Protein AF-A0A940D1A1-F1 (afdb_monomer_lite)

Secondary structure (DSSP, 8-state):
-HHHHHHHHHHHHHHHHHHHHHHHHHHHHHHHHS-------PPEEEEE----BTBTTHHHHHHHHHHHHHT-SS-EEEEEE-S--BSS-TT-HHHHHHHHHHHTT-SS-EEE---GGGTTHHHHH-

Radius of gyration: 32.89 Å; chains: 1; bounding box: 54×20×100 Å

Structure (mmCIF, N/CA/C/O backbone):
data_AF-A0A940D1A1-F1
#
_entry.id   AF-A0A940D1A1-F1
#
loop_
_atom_site.group_PDB
_atom_site.id
_atom_site.type_symbol
_atom_site.label_atom_id
_atom_site.label_alt_id
_atom_site.label_comp_id
_atom_site.label_asym_id
_atom_site.label_entity_id
_atom_site.label_seq_id
_atom_site.pdbx_PDB_ins_code
_atom_site.Cartn_x
_atom_site.Cartn_y
_atom_site.Cartn_z
_atom_site.occupancy
_atom_site.B_iso_or_equiv
_atom_site.auth_seq_id
_atom_site.auth_comp_id
_atom_site.auth_asym_id
_atom_site.auth_atom_id
_atom_site.pdbx_PDB_model_num
ATOM 1 N N . MET A 1 1 ? -40.128 2.714 77.765 1.00 53.50 1 MET A N 1
ATOM 2 C CA . MET A 1 1 ? -39.833 3.607 76.611 1.00 53.50 1 MET A CA 1
ATOM 3 C C . MET A 1 1 ? -38.354 3.681 76.189 1.00 53.50 1 MET A C 1
ATOM 5 O O . MET A 1 1 ? -38.117 3.931 75.013 1.00 53.50 1 MET A O 1
ATOM 9 N N . LEU A 1 2 ? -37.351 3.454 77.059 1.00 54.59 2 LEU A N 1
ATOM 10 C CA . LEU A 1 2 ? -35.925 3.542 76.665 1.00 54.59 2 LEU A CA 1
ATOM 11 C C . LEU A 1 2 ? -35.458 2.469 75.655 1.00 54.59 2 LEU A C 1
ATOM 13 O O . LEU A 1 2 ? -34.674 2.790 74.763 1.00 54.59 2 LEU A O 1
ATOM 17 N N . ASN A 1 3 ? -35.952 1.228 75.753 1.00 61.16 3 ASN A N 1
ATOM 18 C CA . ASN A 1 3 ? -35.543 0.137 74.850 1.00 61.16 3 ASN A CA 1
ATOM 19 C C . ASN A 1 3 ? -35.991 0.356 73.397 1.00 61.16 3 ASN A C 1
ATOM 21 O O . ASN A 1 3 ? -35.235 0.066 72.475 1.00 61.16 3 ASN A O 1
ATOM 25 N N . TYR A 1 4 ? -37.165 0.958 73.190 1.00 63.84 4 TYR A N 1
ATOM 26 C CA . TYR A 1 4 ? -37.687 1.254 71.854 1.00 63.84 4 TYR A CA 1
ATOM 27 C C . TYR A 1 4 ? -36.819 2.284 71.112 1.00 63.84 4 TYR A C 1
ATOM 29 O O . TYR A 1 4 ? -36.444 2.075 69.964 1.00 63.84 4 TYR A O 1
ATOM 37 N N . ARG A 1 5 ? -36.389 3.359 71.792 1.00 63.00 5 ARG A N 1
ATOM 38 C CA . ARG A 1 5 ? -35.541 4.404 71.182 1.00 63.00 5 ARG A CA 1
ATOM 39 C C . ARG A 1 5 ? -34.138 3.901 70.823 1.00 63.00 5 ARG A C 1
ATOM 41 O O . ARG A 1 5 ? -33.567 4.372 69.844 1.00 63.00 5 ARG A O 1
ATOM 48 N N . LYS A 1 6 ? -33.578 2.958 71.594 1.00 65.25 6 LYS A N 1
ATOM 49 C CA . LYS A 1 6 ? -32.300 2.304 71.259 1.00 65.25 6 LYS A CA 1
ATOM 50 C C . LYS A 1 6 ? -32.451 1.365 70.060 1.00 65.25 6 LYS A C 1
ATOM 52 O O . LYS A 1 6 ? -31.618 1.410 69.163 1.00 65.25 6 LYS A O 1
ATOM 57 N N . CYS A 1 7 ? -33.536 0.592 70.016 1.00 64.06 7 CYS A N 1
ATOM 58 C CA . CYS A 1 7 ? -33.836 -0.320 68.913 1.00 64.06 7 CYS A CA 1
ATOM 59 C C . CYS A 1 7 ? -34.016 0.434 67.583 1.00 64.06 7 CYS A C 1
ATOM 61 O O . CYS A 1 7 ? -33.358 0.103 66.603 1.00 64.06 7 CYS A O 1
ATOM 63 N N . VAL A 1 8 ? -34.784 1.530 67.575 1.00 69.12 8 VAL A N 1
ATOM 64 C CA . VAL A 1 8 ? -34.981 2.374 66.380 1.00 69.12 8 VAL A CA 1
ATOM 65 C C . VAL A 1 8 ? -33.666 2.982 65.884 1.00 69.12 8 VAL A C 1
ATOM 67 O O . VAL A 1 8 ? -33.413 2.984 64.684 1.00 69.12 8 VAL A O 1
ATOM 70 N N . LYS A 1 9 ? -32.788 3.451 66.784 1.00 67.62 9 LYS A N 1
ATOM 71 C CA . LYS A 1 9 ? -31.466 3.967 66.388 1.00 67.62 9 LYS A CA 1
ATOM 72 C C . LYS A 1 9 ? -30.607 2.889 65.734 1.00 67.62 9 LYS A C 1
ATOM 74 O O . LYS A 1 9 ? -30.005 3.159 64.705 1.00 67.62 9 LYS A O 1
ATOM 79 N N . ILE A 1 10 ? -30.572 1.686 66.308 1.00 70.25 10 ILE A N 1
ATOM 80 C CA . ILE A 1 10 ? -29.800 0.557 65.773 1.00 70.25 10 ILE A CA 1
ATOM 81 C C . ILE A 1 10 ? -30.308 0.186 64.377 1.00 70.25 10 ILE A C 1
ATOM 83 O O . ILE A 1 10 ? -29.513 0.120 63.447 1.00 70.25 10 ILE A O 1
ATOM 87 N N . VAL A 1 11 ? -31.624 0.031 64.202 1.00 72.06 11 VAL A N 1
ATOM 88 C CA . VAL A 1 11 ? -32.231 -0.280 62.896 1.00 72.06 11 VAL A CA 1
ATOM 89 C C . VAL A 1 11 ? -31.905 0.798 61.859 1.00 72.06 11 VAL A C 1
ATOM 91 O O . VAL A 1 11 ? -31.538 0.469 60.734 1.00 72.06 11 VAL A O 1
ATOM 94 N N . ASN A 1 12 ? -31.949 2.075 62.245 1.00 76.06 12 ASN A N 1
ATOM 95 C CA . ASN A 1 12 ? -31.622 3.181 61.347 1.00 76.06 12 ASN A CA 1
ATOM 96 C C . ASN A 1 12 ? -30.130 3.201 60.959 1.00 76.06 12 ASN A C 1
ATOM 98 O O . ASN A 1 12 ? -29.802 3.491 59.814 1.00 76.06 12 ASN A O 1
ATOM 102 N N . TYR A 1 13 ? -29.225 2.839 61.879 1.00 77.38 13 TYR A N 1
ATOM 103 C CA . TYR A 1 13 ? -27.794 2.691 61.577 1.00 77.38 13 TYR A CA 1
ATOM 104 C C . TYR A 1 13 ? -27.529 1.578 60.561 1.00 77.38 13 TYR A C 1
ATOM 106 O O . TYR A 1 13 ? -26.771 1.792 59.617 1.00 77.38 13 TYR A O 1
ATOM 114 N N . TRP A 1 14 ? -28.172 0.418 60.721 1.00 78.19 14 TRP A N 1
ATOM 115 C CA . TRP A 1 14 ? -28.041 -0.693 59.774 1.00 78.19 14 TRP A CA 1
ATOM 116 C C . TRP A 1 14 ? -28.624 -0.349 58.400 1.00 78.19 14 TRP A C 1
ATOM 118 O O . TRP A 1 14 ? -28.015 -0.678 57.385 1.00 78.19 14 TRP A O 1
ATOM 128 N N . PHE A 1 15 ? -29.741 0.384 58.359 1.00 78.31 15 PHE A N 1
ATOM 129 C CA . PHE A 1 15 ? -30.304 0.907 57.113 1.00 78.31 15 PHE A CA 1
ATOM 130 C C . PHE A 1 15 ? -29.343 1.872 56.409 1.00 78.31 15 PHE A C 1
ATOM 132 O O . PHE A 1 15 ? -29.072 1.706 55.222 1.00 78.31 15 PHE A O 1
ATOM 139 N N . CYS A 1 16 ? -28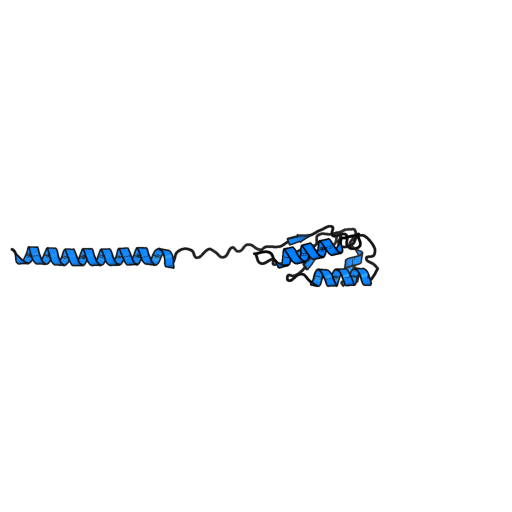.778 2.847 57.127 1.00 80.81 16 CYS A N 1
ATOM 140 C CA . CYS A 1 16 ? -27.816 3.790 56.552 1.00 80.81 16 CYS A CA 1
ATOM 141 C C . CYS A 1 16 ? -26.543 3.093 56.052 1.00 80.81 16 CYS A C 1
ATOM 143 O O . CYS A 1 16 ? -26.050 3.424 54.976 1.00 80.81 16 CYS A O 1
ATOM 145 N N . ALA A 1 17 ? -26.026 2.118 56.806 1.00 83.31 17 ALA A N 1
ATOM 146 C CA . ALA A 1 17 ? -24.858 1.341 56.404 1.00 83.31 17 ALA A CA 1
ATOM 147 C C . ALA A 1 17 ? -25.129 0.536 55.122 1.00 83.31 17 ALA A C 1
ATOM 149 O O . ALA A 1 17 ? -24.311 0.564 54.206 1.00 83.31 17 ALA A O 1
ATOM 150 N N . ALA A 1 18 ? -26.298 -0.105 55.014 1.00 85.31 18 ALA A N 1
ATOM 151 C CA . ALA A 1 18 ? -26.698 -0.830 53.811 1.00 85.31 18 ALA A CA 1
ATOM 152 C C . ALA A 1 18 ? -26.786 0.099 52.586 1.00 85.31 18 ALA A C 1
ATOM 154 O O . ALA A 1 18 ? -26.200 -0.193 51.544 1.00 85.31 18 ALA A O 1
ATOM 155 N N . TRP A 1 19 ? -27.424 1.265 52.718 1.00 84.06 19 TRP A N 1
ATOM 156 C CA . TRP A 1 19 ? -27.514 2.236 51.622 1.00 84.06 19 TRP A CA 1
ATOM 157 C C . TRP A 1 19 ? -26.153 2.812 51.208 1.00 84.06 19 TRP A C 1
ATOM 159 O O . TRP A 1 19 ? -25.906 2.989 50.017 1.00 84.06 19 TRP A O 1
ATOM 169 N N . LEU A 1 20 ? -25.238 3.027 52.160 1.00 86.94 20 LEU A N 1
ATOM 170 C CA . LEU A 1 20 ? -23.854 3.415 51.869 1.00 86.94 20 LEU A CA 1
ATOM 171 C C . LEU A 1 20 ? -23.106 2.328 51.090 1.00 86.94 20 LEU A C 1
ATOM 173 O O . LEU A 1 20 ? -22.433 2.641 50.112 1.00 86.94 20 LEU A O 1
ATOM 177 N N . THR A 1 21 ? -23.250 1.055 51.471 1.00 84.19 21 THR A N 1
ATOM 178 C CA . THR A 1 21 ? -22.608 -0.046 50.733 1.00 84.19 21 THR A CA 1
ATOM 179 C C . THR A 1 21 ? -23.135 -0.172 49.307 1.00 84.19 21 THR A C 1
ATOM 181 O O . THR A 1 21 ? -22.340 -0.344 48.387 1.00 84.19 21 THR A O 1
ATOM 184 N N . VAL A 1 22 ? -24.447 -0.004 49.102 1.00 84.94 22 VAL A N 1
ATOM 185 C CA . VAL A 1 22 ? -25.062 0.003 47.767 1.00 84.94 22 VAL A CA 1
ATOM 186 C C . VAL A 1 22 ? -24.541 1.176 46.937 1.00 84.94 22 VAL A C 1
ATOM 188 O O . VAL A 1 22 ? -24.166 0.977 45.787 1.00 84.94 22 VAL A O 1
ATOM 191 N N . ALA A 1 23 ? -24.448 2.378 47.512 1.00 83.62 23 ALA A N 1
ATOM 192 C CA . ALA A 1 23 ? -23.917 3.547 46.814 1.00 83.62 23 ALA A CA 1
ATOM 193 C C . ALA A 1 23 ? -22.453 3.350 46.384 1.00 83.62 23 ALA A C 1
ATOM 195 O O . ALA A 1 23 ? -22.111 3.649 45.244 1.00 83.62 23 ALA A O 1
ATOM 196 N N . VAL A 1 24 ? -21.609 2.785 47.255 1.00 84.69 24 VAL A N 1
ATOM 197 C CA . VAL A 1 24 ? -20.200 2.485 46.942 1.00 84.69 24 VAL A CA 1
ATOM 198 C C . VAL A 1 24 ? -20.079 1.406 45.859 1.00 84.69 24 VAL A C 1
A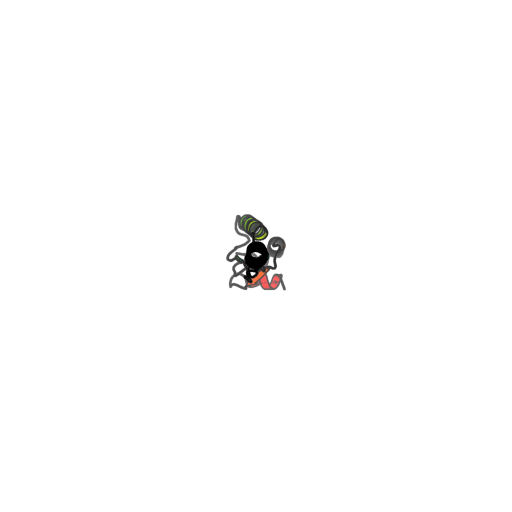TOM 200 O O . VAL A 1 24 ? -19.277 1.547 44.938 1.00 84.69 24 VAL A O 1
ATOM 203 N N . LEU A 1 25 ? -20.899 0.352 45.921 1.00 80.75 25 LEU A N 1
ATOM 204 C CA . LEU A 1 25 ? -20.961 -0.686 44.883 1.00 80.75 25 LEU A CA 1
ATOM 205 C C . LEU A 1 25 ? -21.408 -0.115 43.531 1.00 80.75 25 LEU A C 1
ATOM 207 O O . LEU A 1 25 ? -20.830 -0.452 42.498 1.00 80.75 25 LEU A O 1
ATOM 211 N N . LEU A 1 26 ? -22.389 0.789 43.531 1.00 76.19 26 LEU A N 1
ATOM 212 C CA . LEU A 1 26 ? -22.835 1.473 42.321 1.00 76.19 26 LEU A CA 1
ATOM 213 C C . LEU A 1 26 ? -21.727 2.361 41.746 1.00 76.19 26 LEU A C 1
ATOM 215 O O . LEU A 1 26 ? -21.475 2.287 40.551 1.00 76.19 26 LEU A O 1
ATOM 219 N N . THR A 1 27 ? -20.993 3.130 42.557 1.00 73.94 27 THR A N 1
ATOM 220 C CA . THR A 1 27 ? -19.914 3.990 42.034 1.00 73.94 27 THR A CA 1
ATOM 221 C C . THR A 1 27 ? -18.692 3.212 41.549 1.00 73.94 27 THR A C 1
ATOM 223 O O . THR A 1 27 ? -18.020 3.660 40.626 1.00 73.94 27 THR A O 1
ATOM 226 N N . LEU A 1 28 ? -18.395 2.051 42.144 1.00 71.75 28 LEU A N 1
ATOM 227 C CA . LEU A 1 28 ? -17.272 1.201 41.728 1.00 71.75 28 LEU A CA 1
ATOM 228 C C . LEU A 1 28 ? -17.565 0.384 40.462 1.00 71.75 28 LEU A C 1
ATOM 230 O O . LEU A 1 28 ? -16.630 -0.031 39.783 1.00 71.75 28 LEU A O 1
ATOM 234 N N . THR A 1 29 ? -18.838 0.169 40.119 1.00 62.59 29 THR A N 1
ATOM 235 C CA . THR A 1 29 ? -19.227 -0.586 38.916 1.00 62.59 29 THR A CA 1
ATOM 236 C C . THR A 1 29 ? -19.335 0.286 37.663 1.00 62.59 29 THR A C 1
ATOM 238 O O . THR A 1 29 ? -19.081 -0.218 36.572 1.00 62.59 29 THR A O 1
ATOM 241 N N . VAL A 1 30 ? -19.603 1.596 37.781 1.00 60.91 30 VAL A N 1
ATOM 242 C CA . VAL A 1 30 ? -19.639 2.515 36.619 1.00 60.91 30 VAL A CA 1
ATOM 243 C C . VAL A 1 30 ? -18.354 2.496 35.770 1.00 60.91 30 VAL A C 1
ATOM 245 O O . VAL A 1 30 ? -18.482 2.397 34.553 1.00 60.91 30 VAL A O 1
ATOM 248 N N . PRO A 1 31 ? -17.125 2.541 36.326 1.00 60.50 31 PRO A N 1
ATOM 249 C CA . PRO A 1 31 ? -15.915 2.466 35.504 1.00 60.50 31 PRO A CA 1
ATOM 250 C C . PRO A 1 31 ? -15.618 1.058 34.960 1.00 60.50 31 PRO A C 1
ATOM 252 O O . PRO A 1 31 ? -14.752 0.931 34.103 1.00 60.50 31 PRO A O 1
ATOM 255 N N . LEU A 1 32 ? -16.315 0.012 35.426 1.00 57.38 32 LEU A N 1
ATOM 256 C CA . LEU A 1 32 ? -16.153 -1.359 34.922 1.00 57.38 32 LEU A CA 1
ATOM 257 C C . LEU A 1 32 ? -17.068 -1.661 33.721 1.00 57.38 32 LEU A C 1
ATOM 259 O O . LEU A 1 32 ? -16.730 -2.498 32.894 1.00 57.38 32 LEU A O 1
ATOM 263 N N . PHE A 1 33 ? -18.209 -0.970 33.626 1.00 57.12 33 PHE A N 1
ATOM 264 C CA . PHE A 1 33 ? -19.148 -1.037 32.494 1.00 57.12 33 PHE A CA 1
ATOM 265 C C . PHE A 1 33 ? -19.063 0.193 31.573 1.00 57.12 33 PHE A C 1
ATOM 267 O O . PHE A 1 33 ? -19.811 0.314 30.604 1.00 57.12 33 PHE A O 1
ATOM 274 N N . GLY A 1 34 ? -18.181 1.137 31.900 1.00 55.91 34 GLY A N 1
ATOM 275 C CA . GLY A 1 34 ? -18.004 2.389 31.185 1.00 55.91 34 GLY A CA 1
ATOM 276 C C . GLY A 1 34 ? -17.055 2.233 30.005 1.00 55.91 34 GLY A C 1
ATOM 277 O O . GLY A 1 34 ? -15.854 2.073 30.198 1.00 55.91 34 GLY A O 1
ATOM 278 N N . ALA A 1 35 ? -17.624 2.404 28.812 1.00 56.00 35 ALA A N 1
ATOM 279 C CA . ALA A 1 35 ? -16.986 2.436 27.500 1.00 56.00 35 ALA A CA 1
ATOM 280 C C . ALA A 1 35 ? -16.689 1.063 26.887 1.00 56.00 35 ALA A C 1
ATOM 282 O O . ALA A 1 35 ? -15.549 0.745 26.554 1.00 56.00 35 ALA A O 1
ATOM 283 N N . ASP A 1 36 ? -17.761 0.333 26.580 1.00 53.50 36 ASP A N 1
ATOM 284 C CA . ASP A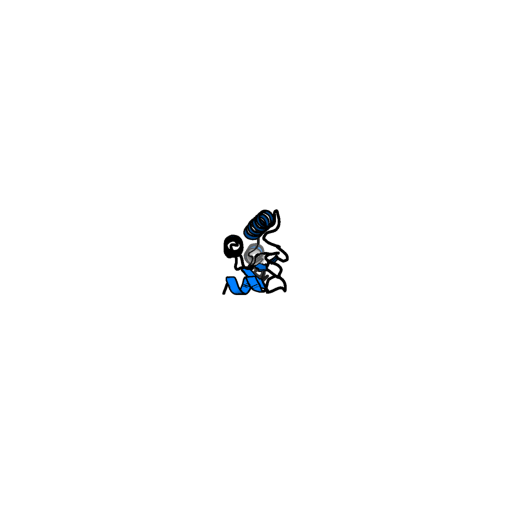 1 36 ? -17.816 -0.334 25.281 1.00 53.50 36 ASP A CA 1
ATOM 285 C C . ASP A 1 36 ? -17.743 0.791 24.232 1.00 53.50 36 ASP A C 1
ATOM 287 O O . ASP A 1 36 ? -18.739 1.429 23.879 1.00 53.50 36 ASP A O 1
ATOM 291 N N . ARG A 1 37 ? -16.517 1.204 23.880 1.00 58.56 37 ARG A N 1
ATOM 292 C CA . ARG A 1 37 ? -16.314 2.027 22.692 1.00 58.56 37 ARG A CA 1
ATOM 293 C C . ARG A 1 37 ? -16.827 1.141 21.577 1.00 58.56 37 ARG A C 1
ATOM 295 O O . ARG A 1 37 ? -16.198 0.119 21.335 1.00 58.56 37 ARG A O 1
ATOM 302 N N . ALA A 1 38 ? -17.955 1.510 20.969 1.00 58.19 38 ALA A N 1
ATOM 303 C CA . ALA A 1 38 ? -18.352 0.947 19.689 1.00 58.19 38 ALA A CA 1
ATOM 304 C C . ALA A 1 38 ? -17.072 0.829 18.860 1.00 58.19 38 ALA A C 1
ATOM 306 O O . ALA A 1 38 ? -16.392 1.845 18.671 1.00 58.19 38 ALA A O 1
ATOM 307 N N . GLU A 1 39 ? -16.667 -0.403 18.536 1.00 61.16 39 GLU A N 1
ATOM 308 C CA . GLU A 1 39 ? -15.535 -0.619 17.647 1.00 61.16 39 GLU A CA 1
ATOM 309 C C . GLU A 1 39 ? -15.814 0.257 16.432 1.00 61.16 39 GLU A C 1
ATOM 311 O O . GLU A 1 39 ? -16.895 0.188 15.849 1.00 61.16 39 GLU A O 1
ATOM 316 N N . ASP A 1 40 ? -14.910 1.195 16.166 1.00 62.94 40 ASP A N 1
ATOM 317 C CA . ASP A 1 40 ? -15.060 2.148 15.080 1.00 62.94 40 ASP A CA 1
ATOM 318 C C . ASP A 1 40 ? -15.136 1.301 13.798 1.00 62.94 40 ASP A C 1
ATOM 320 O O . ASP A 1 40 ? -14.115 0.800 13.330 1.00 62.94 40 ASP A O 1
ATOM 324 N N . GLU A 1 41 ? -16.341 1.063 13.261 1.00 75.56 41 GLU A N 1
ATOM 325 C CA . GLU A 1 41 ? -16.599 0.282 12.032 1.00 75.56 41 GLU A CA 1
ATOM 326 C C . GLU A 1 41 ? -16.064 1.008 10.776 1.00 75.56 41 GLU A C 1
ATOM 328 O O . GLU A 1 41 ? -16.533 0.820 9.651 1.00 75.56 41 GLU A O 1
ATOM 333 N N . ALA A 1 42 ? -15.094 1.901 10.956 1.00 85.69 42 ALA A N 1
ATOM 334 C CA . ALA A 1 42 ? -14.464 2.655 9.903 1.00 85.69 42 ALA A CA 1
ATOM 335 C C . ALA A 1 42 ? -13.591 1.724 9.058 1.00 85.69 42 ALA A C 1
ATOM 337 O O . ALA A 1 42 ? -12.624 1.120 9.523 1.00 85.69 42 ALA A O 1
ATOM 338 N N . ILE A 1 43 ? -13.921 1.647 7.773 1.00 91.12 43 ILE A N 1
ATOM 339 C CA . ILE A 1 43 ? -13.096 0.986 6.770 1.00 91.12 43 ILE A CA 1
ATOM 340 C C . ILE A 1 43 ? -12.106 2.010 6.222 1.00 91.12 43 ILE A C 1
ATOM 342 O O . ILE A 1 43 ? -12.507 3.030 5.656 1.00 91.12 43 ILE A O 1
ATOM 346 N N . TYR A 1 44 ? -10.813 1.718 6.343 1.00 94.12 44 TYR A N 1
ATOM 347 C CA . TYR A 1 44 ? -9.756 2.543 5.769 1.00 94.12 44 TYR A CA 1
ATOM 348 C C . TYR A 1 44 ? -9.217 1.909 4.489 1.00 94.12 44 TYR A C 1
ATOM 350 O O . TYR A 1 44 ? -8.874 0.727 4.450 1.00 94.12 44 TYR A O 1
ATOM 358 N N . PHE A 1 45 ? -9.090 2.720 3.446 1.00 95.31 45 PHE A N 1
ATOM 359 C CA . PHE A 1 45 ? -8.398 2.370 2.211 1.00 95.31 45 PHE A CA 1
ATOM 360 C C . PHE A 1 45 ? -7.531 3.547 1.772 1.00 95.31 45 PHE A C 1
ATOM 362 O O . PHE A 1 45 ? -7.771 4.693 2.161 1.00 95.31 45 PHE A O 1
ATOM 369 N N . VAL A 1 46 ? -6.520 3.271 0.954 1.00 94.94 46 VAL A N 1
ATOM 370 C CA . VAL A 1 46 ? -5.639 4.308 0.409 1.00 94.94 46 VAL A CA 1
ATOM 371 C C . VAL A 1 46 ? -5.771 4.344 -1.101 1.00 94.94 46 VAL A C 1
ATOM 373 O O . VAL A 1 46 ? -5.702 3.313 -1.763 1.00 94.94 46 VAL A O 1
ATOM 376 N N . GLN A 1 47 ? -5.928 5.542 -1.654 1.00 93.94 47 GLN A N 1
ATOM 377 C CA . GLN A 1 47 ? -5.890 5.760 -3.093 1.00 93.94 47 GLN A CA 1
ATOM 378 C C . GLN A 1 47 ? -4.532 6.334 -3.499 1.00 93.94 47 GLN A C 1
ATOM 380 O O . GLN A 1 47 ? -4.079 7.332 -2.942 1.00 93.94 47 GLN A O 1
ATOM 385 N N . ILE A 1 48 ? -3.919 5.726 -4.509 1.00 92.19 48 ILE A N 1
ATOM 386 C CA . ILE A 1 48 ? -2.714 6.217 -5.184 1.00 92.19 48 ILE A CA 1
ATOM 387 C C . ILE A 1 48 ? -3.003 6.357 -6.680 1.00 92.19 48 ILE A C 1
ATOM 389 O O . ILE A 1 48 ? -3.905 5.713 -7.210 1.00 92.19 48 ILE A O 1
ATOM 393 N N . THR A 1 49 ? -2.285 7.229 -7.373 1.00 90.50 49 THR A N 1
ATOM 394 C CA . THR A 1 49 ? -2.480 7.484 -8.806 1.00 90.50 49 THR A CA 1
ATOM 395 C C . THR A 1 49 ? -1.205 8.059 -9.400 1.00 90.50 49 THR A C 1
ATOM 397 O O . THR A 1 49 ? -0.360 8.547 -8.648 1.00 90.50 49 THR A O 1
ATOM 400 N N . ASP A 1 50 ? -1.081 8.015 -10.727 1.00 87.62 50 ASP A N 1
ATOM 401 C CA . ASP A 1 50 ? -0.064 8.763 -11.471 1.00 87.62 50 ASP A CA 1
ATOM 402 C C . ASP A 1 50 ? 1.371 8.436 -11.017 1.00 87.62 50 ASP A C 1
ATOM 404 O O . ASP A 1 50 ? 2.243 9.305 -10.961 1.00 87.62 50 ASP A O 1
ATOM 408 N N . THR A 1 51 ? 1.629 7.165 -10.689 1.00 87.56 51 THR A N 1
ATOM 409 C CA . THR A 1 51 ? 2.955 6.704 -10.245 1.00 87.56 51 THR A CA 1
ATOM 410 C C . THR A 1 51 ? 3.999 6.833 -11.356 1.00 87.56 51 THR A C 1
ATOM 412 O O . THR A 1 51 ? 5.184 6.970 -11.050 1.00 87.56 51 THR A O 1
ATOM 415 N N . HIS A 1 52 ? 3.576 6.802 -12.630 1.00 85.56 52 HIS A N 1
ATOM 416 C CA . HIS A 1 52 ? 4.440 6.987 -13.802 1.00 85.56 52 HIS A CA 1
ATOM 417 C C . HIS A 1 52 ? 5.738 6.163 -13.712 1.00 85.56 52 HIS A C 1
ATOM 419 O O . HIS A 1 52 ? 6.841 6.633 -13.996 1.00 85.56 52 HIS A O 1
ATOM 425 N N . PHE A 1 53 ? 5.613 4.904 -13.284 1.00 81.25 53 PHE A N 1
ATOM 426 C CA . PHE A 1 53 ? 6.747 4.012 -13.107 1.00 81.25 53 PHE A CA 1
ATOM 427 C C . PHE A 1 53 ? 7.561 3.900 -14.401 1.00 81.25 53 PHE A C 1
ATOM 429 O O . PHE A 1 53 ? 7.002 3.736 -15.488 1.00 81.25 53 PHE A O 1
ATOM 436 N N . GLY A 1 54 ? 8.882 4.014 -14.268 1.00 77.62 54 GLY A N 1
ATOM 437 C CA . GLY A 1 54 ? 9.814 4.161 -15.389 1.00 77.62 54 GLY A CA 1
ATOM 438 C C . GLY A 1 54 ? 10.444 5.554 -15.478 1.00 77.62 54 GLY A C 1
ATOM 439 O O . GLY A 1 54 ? 11.520 5.685 -16.060 1.00 77.62 54 GLY A O 1
ATOM 440 N N . GLU A 1 55 ? 9.855 6.570 -14.837 1.00 78.69 55 GLU A N 1
ATOM 441 C CA . GLU A 1 55 ? 10.498 7.875 -14.665 1.00 78.69 55 GLU A CA 1
ATOM 442 C C . GLU A 1 55 ? 11.644 7.828 -13.639 1.00 78.69 55 GLU A C 1
ATOM 444 O O . GLU A 1 55 ? 11.608 7.025 -12.693 1.00 78.69 55 GLU A O 1
ATOM 449 N N . PRO A 1 56 ? 12.646 8.722 -13.749 1.00 77.00 56 PRO A N 1
ATOM 450 C CA . PRO A 1 56 ? 13.656 8.888 -12.714 1.00 77.00 56 PRO A CA 1
ATOM 451 C C . PRO A 1 56 ? 13.005 9.074 -11.338 1.00 77.00 56 PRO A C 1
ATOM 453 O O . PRO A 1 56 ? 12.157 9.941 -11.153 1.00 77.00 56 PRO A O 1
ATOM 456 N N . ARG A 1 57 ? 13.450 8.294 -10.346 1.00 84.75 57 ARG A N 1
ATOM 457 C CA . ARG A 1 57 ? 12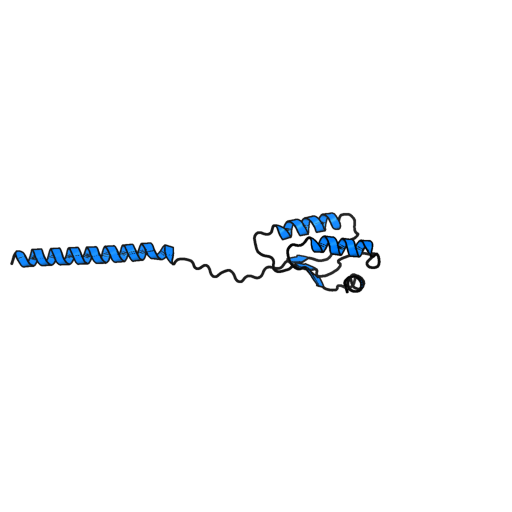.983 8.324 -8.941 1.00 84.75 57 ARG A CA 1
ATOM 458 C C . ARG A 1 57 ? 11.579 7.762 -8.681 1.00 84.75 57 ARG A C 1
ATOM 460 O O . ARG A 1 57 ? 11.242 7.609 -7.509 1.00 84.75 57 ARG A O 1
ATOM 467 N N . SER A 1 58 ? 10.798 7.394 -9.701 1.00 87.31 58 SER A N 1
ATOM 468 C CA . SER A 1 58 ? 9.457 6.799 -9.520 1.00 87.31 58 SER A CA 1
ATOM 469 C C . SER A 1 58 ? 9.483 5.568 -8.600 1.00 87.31 58 SER A C 1
ATOM 471 O O . SER A 1 58 ? 8.691 5.474 -7.665 1.00 87.31 58 SER A O 1
ATOM 473 N N . GLU A 1 59 ? 10.471 4.680 -8.766 1.00 89.56 59 GLU A N 1
ATOM 474 C CA . GLU A 1 59 ? 10.654 3.513 -7.889 1.00 89.56 59 GLU A CA 1
ATOM 475 C C . GLU A 1 59 ? 10.987 3.898 -6.438 1.00 89.56 59 GLU A C 1
ATOM 477 O O . GLU A 1 59 ? 10.444 3.319 -5.498 1.00 89.56 59 GLU A O 1
ATOM 482 N N . GLU A 1 60 ? 11.867 4.880 -6.225 1.00 92.12 60 GLU A N 1
ATOM 483 C CA . GLU A 1 60 ? 12.218 5.340 -4.874 1.00 92.12 60 GLU A CA 1
ATOM 484 C C . GLU A 1 60 ? 11.010 5.943 -4.155 1.00 92.12 60 GLU A C 1
ATOM 486 O O . GLU A 1 60 ? 10.841 5.757 -2.948 1.00 92.12 60 GLU A O 1
ATOM 491 N N . VAL A 1 61 ? 10.180 6.682 -4.895 1.00 92.31 61 VAL A N 1
ATOM 492 C CA . VAL A 1 61 ? 8.940 7.267 -4.387 1.00 92.31 61 VAL A CA 1
ATOM 493 C 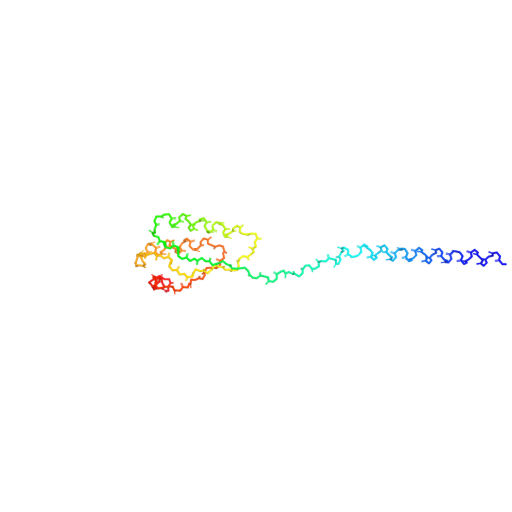C . VAL A 1 61 ? 7.943 6.165 -4.048 1.00 92.31 61 VAL A C 1
ATOM 495 O O . VAL A 1 61 ? 7.436 6.151 -2.927 1.00 92.31 61 VAL A O 1
ATOM 498 N N . LEU A 1 62 ? 7.732 5.197 -4.944 1.00 91.56 62 LEU A N 1
ATOM 499 C CA . LEU A 1 62 ? 6.829 4.074 -4.700 1.00 91.56 62 LEU A CA 1
ATOM 500 C C . LEU A 1 62 ? 7.248 3.265 -3.462 1.00 91.56 62 LEU A C 1
ATOM 502 O O . LEU A 1 62 ? 6.414 2.992 -2.605 1.00 91.56 62 LEU A O 1
ATOM 506 N N . LYS A 1 63 ? 8.545 2.985 -3.278 1.00 94.31 63 LYS A N 1
ATOM 507 C CA . LYS A 1 63 ? 9.059 2.319 -2.063 1.00 94.31 63 LYS A CA 1
ATOM 508 C C . LYS A 1 63 ? 8.785 3.106 -0.782 1.00 94.31 63 LYS A C 1
ATOM 510 O O . LYS A 1 63 ? 8.486 2.521 0.258 1.00 94.31 63 LYS A O 1
ATOM 515 N N . LYS A 1 64 ? 8.889 4.438 -0.827 1.00 95.31 64 LYS A N 1
ATOM 516 C CA . LYS A 1 64 ? 8.545 5.289 0.324 1.00 95.31 64 LYS A CA 1
ATOM 517 C C . LYS A 1 64 ? 7.052 5.235 0.631 1.00 95.31 64 LYS A C 1
ATOM 519 O O . LYS A 1 64 ? 6.702 5.193 1.806 1.00 95.31 64 LYS A O 1
ATOM 524 N N . ILE A 1 65 ? 6.207 5.209 -0.400 1.00 94.06 65 ILE A N 1
ATOM 525 C CA . ILE A 1 65 ? 4.753 5.066 -0.264 1.00 94.06 65 ILE A CA 1
ATOM 526 C C . ILE A 1 65 ? 4.416 3.715 0.373 1.00 94.06 65 ILE A C 1
ATOM 528 O O . ILE A 1 65 ? 3.752 3.701 1.404 1.00 94.06 65 ILE A O 1
ATOM 532 N N . ILE A 1 66 ? 4.953 2.610 -0.157 1.00 95.06 66 ILE A N 1
ATOM 533 C CA . ILE A 1 66 ? 4.779 1.256 0.398 1.00 95.06 66 ILE A CA 1
ATOM 534 C C . ILE A 1 66 ? 5.156 1.235 1.880 1.00 95.06 66 ILE A C 1
ATOM 536 O O . ILE A 1 66 ? 4.354 0.859 2.733 1.00 95.06 66 ILE A O 1
ATOM 540 N N . LYS A 1 67 ? 6.353 1.737 2.213 1.00 96.56 67 LYS A N 1
ATOM 541 C CA . LYS A 1 67 ? 6.813 1.795 3.601 1.00 96.56 67 LYS A CA 1
ATOM 542 C C . LYS A 1 67 ? 5.884 2.631 4.480 1.00 96.56 67 LYS A C 1
ATOM 544 O O . LYS A 1 67 ? 5.608 2.228 5.604 1.00 96.56 67 LYS A O 1
ATOM 549 N N . ALA A 1 68 ? 5.434 3.795 4.020 1.00 95.50 68 ALA A N 1
ATOM 550 C CA . ALA A 1 68 ? 4.536 4.638 4.803 1.00 95.50 68 ALA A CA 1
ATOM 551 C C . ALA A 1 68 ? 3.199 3.934 5.067 1.00 95.50 68 ALA A C 1
ATOM 553 O O . ALA A 1 68 ? 2.714 3.960 6.193 1.00 95.50 68 ALA A O 1
ATOM 554 N N . MET A 1 69 ? 2.649 3.265 4.054 1.00 94.06 69 MET A N 1
ATOM 555 C CA . MET A 1 69 ? 1.349 2.602 4.122 1.00 94.06 69 MET A CA 1
ATOM 556 C C . MET A 1 69 ? 1.361 1.360 5.014 1.00 94.06 69 MET A C 1
ATOM 558 O O . MET A 1 69 ? 0.461 1.212 5.835 1.00 94.06 69 MET A O 1
ATOM 562 N N . ASN A 1 70 ? 2.410 0.537 4.942 1.00 95.69 70 ASN A N 1
ATOM 563 C CA . ASN A 1 70 ? 2.569 -0.623 5.829 1.00 95.69 70 ASN A CA 1
ATOM 564 C C . ASN A 1 70 ? 2.770 -0.219 7.310 1.00 95.69 70 ASN A C 1
ATOM 566 O O . ASN A 1 70 ? 2.596 -1.040 8.199 1.00 95.69 70 ASN A O 1
ATOM 570 N N . ASN A 1 71 ? 3.132 1.039 7.603 1.00 96.31 71 ASN A N 1
ATOM 571 C CA . ASN A 1 71 ? 3.351 1.534 8.972 1.00 96.31 71 ASN A CA 1
ATOM 572 C C . ASN A 1 71 ? 2.215 2.436 9.496 1.00 96.31 71 ASN A C 1
ATOM 574 O O . ASN A 1 71 ? 2.389 3.121 10.508 1.00 96.31 71 ASN A O 1
ATOM 578 N N . LEU A 1 72 ? 1.069 2.490 8.810 1.00 94.69 72 LEU A N 1
ATOM 579 C CA . LEU A 1 72 ? -0.078 3.270 9.270 1.00 94.69 72 LEU A CA 1
ATOM 580 C C . LEU A 1 72 ? -0.660 2.679 10.573 1.00 94.69 72 LEU A C 1
ATOM 582 O O . LEU A 1 72 ? -0.735 1.462 10.717 1.00 94.69 72 LEU A O 1
ATOM 586 N N . PRO A 1 73 ? -1.090 3.515 11.542 1.00 93.88 73 PRO A N 1
ATOM 587 C CA . PRO A 1 73 ? -1.528 3.048 12.863 1.00 93.88 73 PRO A CA 1
ATOM 588 C C . PRO A 1 73 ? -2.946 2.449 12.876 1.00 93.88 73 PRO A C 1
ATOM 590 O O . PRO A 1 73 ? -3.453 2.099 13.939 1.00 93.88 73 PRO A O 1
ATOM 593 N N . MET A 1 74 ? -3.596 2.359 11.716 1.00 91.81 74 MET A N 1
ATOM 594 C CA . MET A 1 74 ? -4.907 1.751 11.511 1.00 91.81 74 MET A CA 1
ATOM 595 C C . MET A 1 74 ? -4.816 0.661 10.444 1.00 91.81 74 MET A C 1
ATOM 597 O O . MET A 1 74 ? -3.963 0.715 9.557 1.00 91.81 74 MET A O 1
ATOM 601 N N . LYS A 1 75 ? -5.724 -0.316 10.503 1.00 92.69 75 LYS A N 1
ATOM 602 C CA . LYS A 1 75 ? -5.810 -1.371 9.492 1.00 92.69 75 LYS A CA 1
ATOM 603 C C . LYS A 1 75 ? -6.288 -0.780 8.165 1.00 92.69 75 LYS A C 1
ATOM 605 O O . LYS A 1 75 ? -7.394 -0.252 8.090 1.00 92.69 75 LYS A O 1
ATOM 610 N N . ILE A 1 76 ? -5.469 -0.906 7.125 1.00 95.38 76 ILE A N 1
ATOM 611 C CA . ILE A 1 76 ? -5.843 -0.573 5.748 1.00 95.38 76 ILE A CA 1
ATOM 612 C C . ILE A 1 76 ? -6.375 -1.838 5.077 1.00 95.38 76 ILE A C 1
ATOM 614 O O . ILE A 1 76 ? -5.643 -2.813 4.933 1.00 95.38 76 ILE A O 1
ATOM 618 N N . GLU A 1 77 ? -7.642 -1.828 4.666 1.00 95.19 77 GLU A N 1
ATOM 619 C CA . GLU A 1 77 ? -8.264 -2.982 4.005 1.00 95.19 77 GLU A CA 1
ATOM 620 C C . GLU A 1 77 ? -7.742 -3.171 2.579 1.00 95.19 77 GLU A C 1
ATOM 622 O O . GLU A 1 77 ? -7.609 -4.303 2.116 1.00 95.19 77 GLU A O 1
ATOM 627 N N . CYS A 1 78 ? -7.442 -2.077 1.869 1.00 95.25 78 CYS A N 1
ATOM 628 C CA . CYS A 1 78 ? -6.859 -2.146 0.534 1.00 95.25 78 CYS A CA 1
ATOM 629 C C . CYS A 1 78 ? -6.205 -0.844 0.055 1.00 95.25 78 CYS A C 1
ATOM 631 O O . CYS A 1 78 ? -6.436 0.252 0.578 1.00 95.25 78 CYS A O 1
ATOM 633 N N . VAL A 1 79 ? -5.419 -0.988 -1.011 1.00 95.12 79 VAL A N 1
ATOM 634 C CA . VAL A 1 79 ? -4.906 0.101 -1.842 1.00 95.12 79 VAL A CA 1
ATOM 635 C C . VAL A 1 79 ? -5.635 0.098 -3.177 1.00 95.12 79 VAL A C 1
ATOM 637 O O . VAL A 1 79 ? -5.792 -0.953 -3.792 1.00 95.12 79 VAL A O 1
ATOM 640 N N . ILE A 1 80 ? -6.040 1.267 -3.661 1.00 93.50 80 ILE A N 1
ATOM 641 C CA . ILE A 1 80 ? -6.613 1.449 -4.996 1.00 93.50 80 ILE A CA 1
ATOM 642 C C . ILE A 1 80 ? -5.658 2.313 -5.818 1.00 93.50 80 ILE A C 1
ATOM 644 O O . ILE A 1 80 ? -5.441 3.480 -5.496 1.00 93.50 80 ILE A O 1
ATOM 648 N N . HIS A 1 81 ? -5.107 1.765 -6.899 1.00 91.56 81 HIS A N 1
ATOM 649 C CA . HIS A 1 81 ? -4.304 2.512 -7.860 1.00 91.56 81 HIS A CA 1
ATOM 650 C C . HIS A 1 81 ? -5.177 3.015 -9.015 1.00 91.56 81 HIS A C 1
ATOM 652 O O . HIS A 1 81 ? -5.568 2.241 -9.889 1.00 91.56 81 HIS A O 1
ATOM 658 N N . ALA A 1 82 ? -5.479 4.313 -9.033 1.00 87.56 82 ALA A N 1
ATOM 659 C CA . ALA A 1 82 ? -6.526 4.905 -9.866 1.00 87.56 82 ALA A CA 1
ATOM 660 C C . ALA A 1 82 ? -6.130 5.209 -11.326 1.00 87.56 82 ALA A C 1
ATOM 662 O O . ALA A 1 82 ? -7.003 5.528 -12.132 1.00 87.56 82 ALA A O 1
ATOM 663 N N . GLY A 1 83 ? -4.854 5.092 -11.699 1.00 81.88 83 GLY A N 1
ATOM 664 C CA . GLY A 1 83 ? -4.439 5.288 -13.088 1.00 81.88 83 GLY A CA 1
ATOM 665 C C . GLY A 1 83 ? -2.956 5.555 -13.269 1.00 81.88 83 GLY A C 1
ATOM 666 O O . GLY A 1 83 ? -2.255 5.757 -12.288 1.00 81.88 83 GLY A O 1
ATOM 667 N N . ASP A 1 84 ? -2.499 5.532 -14.521 1.00 83.00 84 ASP A N 1
ATOM 668 C CA . ASP A 1 84 ? -1.157 5.930 -14.969 1.00 83.00 84 ASP A CA 1
ATOM 669 C C . ASP A 1 84 ? -0.019 5.318 -14.133 1.00 83.00 84 ASP A C 1
ATOM 671 O O . ASP A 1 84 ? 0.831 5.978 -13.536 1.00 83.00 84 ASP A O 1
ATOM 675 N N . ILE A 1 85 ? -0.041 3.980 -14.091 1.00 81.25 85 ILE A N 1
ATOM 676 C CA . ILE A 1 85 ? 0.900 3.152 -13.325 1.00 81.25 85 ILE A CA 1
ATOM 677 C C . ILE A 1 85 ? 2.309 3.239 -13.914 1.00 81.25 85 ILE A C 1
ATOM 679 O O . ILE A 1 85 ? 3.270 3.361 -13.164 1.00 81.25 85 ILE A O 1
ATOM 683 N N . THR A 1 86 ? 2.440 3.207 -15.243 1.00 75.75 86 THR A N 1
ATOM 684 C CA . THR A 1 86 ? 3.718 3.367 -15.958 1.00 75.75 86 THR A CA 1
ATOM 685 C C . THR A 1 86 ? 3.559 4.401 -17.066 1.00 75.75 86 THR A C 1
ATOM 687 O O . THR A 1 86 ? 2.511 4.421 -17.712 1.00 75.75 86 THR A O 1
ATOM 690 N N . GLN A 1 87 ? 4.598 5.191 -17.334 1.00 67.94 87 GLN A N 1
ATOM 691 C CA . GLN A 1 87 ? 4.550 6.261 -18.337 1.00 67.94 87 GLN A CA 1
ATOM 692 C C . GLN A 1 87 ? 4.745 5.738 -19.773 1.00 67.94 87 GLN A C 1
ATOM 694 O O . GLN A 1 87 ? 3.973 6.064 -20.669 1.00 67.94 87 GLN A O 1
ATOM 699 N N . GLU A 1 88 ? 5.752 4.886 -19.988 1.00 66.62 88 GLU A N 1
ATOM 700 C CA . GLU A 1 88 ? 6.108 4.273 -21.276 1.00 66.62 88 GLU A CA 1
ATOM 701 C C . GLU A 1 88 ? 6.742 2.887 -21.018 1.00 66.62 88 GLU A C 1
ATOM 703 O O . GLU A 1 88 ? 7.263 2.646 -19.930 1.00 66.62 88 GLU A O 1
ATOM 708 N N . LYS A 1 89 ? 6.728 1.974 -22.007 1.00 63.16 89 LYS A N 1
ATOM 709 C CA . LYS A 1 89 ? 7.245 0.578 -21.928 1.00 63.16 89 LYS A CA 1
ATOM 710 C C . LYS A 1 89 ? 6.371 -0.460 -21.205 1.00 63.16 89 LYS A C 1
ATOM 712 O O . LYS A 1 89 ? 6.879 -1.458 -20.707 1.00 63.16 89 LYS A O 1
ATOM 717 N N . MET A 1 90 ? 5.049 -0.316 -21.257 1.00 64.56 90 MET A N 1
ATOM 718 C CA . MET A 1 90 ? 4.105 -1.370 -20.828 1.00 64.56 90 MET A CA 1
ATOM 719 C C . MET A 1 90 ? 4.258 -2.707 -21.590 1.00 64.56 90 MET A C 1
ATOM 721 O O . MET A 1 90 ? 3.711 -3.721 -21.170 1.00 64.56 90 MET A O 1
ATOM 725 N N . GLU A 1 91 ? 4.962 -2.706 -22.724 1.00 68.44 91 GLU A N 1
ATOM 726 C CA . GLU A 1 91 ? 5.289 -3.905 -23.510 1.00 68.44 91 GLU A CA 1
ATOM 727 C C . GLU A 1 91 ? 6.606 -4.564 -23.062 1.00 68.44 91 GLU A C 1
ATOM 729 O O . GLU A 1 91 ? 6.889 -5.706 -23.424 1.00 68.44 91 GLU A O 1
ATOM 734 N N . ASP A 1 92 ? 7.416 -3.869 -22.256 1.00 78.06 92 ASP A N 1
ATOM 735 C CA . ASP A 1 92 ? 8.645 -4.415 -21.696 1.00 78.06 92 ASP A CA 1
ATOM 736 C C . ASP A 1 92 ? 8.312 -5.280 -20.476 1.00 78.06 92 ASP A C 1
ATOM 738 O O . ASP A 1 92 ? 8.052 -4.797 -19.370 1.00 78.06 92 ASP A O 1
ATOM 742 N N . SER A 1 93 ? 8.338 -6.594 -20.694 1.00 78.56 93 SER A N 1
ATOM 743 C CA . SER A 1 93 ? 8.075 -7.596 -19.658 1.00 78.56 93 SER A CA 1
ATOM 744 C C . SER A 1 93 ? 8.930 -7.429 -18.393 1.00 78.56 93 SER A C 1
ATOM 746 O O . SER A 1 93 ? 8.463 -7.772 -17.307 1.00 78.56 93 SER A O 1
ATOM 748 N N . ALA A 1 94 ? 10.146 -6.873 -18.488 1.00 81.75 94 ALA A N 1
ATOM 749 C CA . ALA A 1 94 ? 10.995 -6.645 -17.322 1.00 81.75 94 ALA A CA 1
ATOM 750 C C . ALA A 1 94 ? 10.469 -5.489 -16.459 1.00 81.75 94 ALA A C 1
ATOM 752 O O . ALA A 1 94 ? 10.444 -5.599 -15.232 1.00 81.75 94 ALA A O 1
ATOM 753 N N . VAL A 1 95 ? 9.999 -4.410 -17.093 1.00 80.00 95 VAL A N 1
ATOM 754 C CA . VAL A 1 95 ? 9.390 -3.265 -16.401 1.00 80.00 95 VAL A CA 1
ATOM 755 C C . VAL A 1 95 ? 8.091 -3.696 -15.733 1.00 80.00 95 VAL A C 1
ATOM 757 O O . VAL A 1 95 ? 7.912 -3.451 -14.543 1.00 80.00 95 VAL A O 1
ATOM 760 N N . VAL A 1 96 ? 7.219 -4.403 -16.457 1.00 80.12 96 VAL A N 1
ATOM 761 C CA . VAL A 1 96 ? 5.954 -4.895 -15.895 1.00 80.12 96 VAL A CA 1
ATOM 762 C C . VAL A 1 96 ? 6.201 -5.826 -14.712 1.00 80.12 96 VAL A C 1
ATOM 764 O O . VAL A 1 96 ? 5.601 -5.647 -13.654 1.00 80.12 96 VAL A O 1
ATOM 767 N N . ARG A 1 97 ? 7.125 -6.783 -14.848 1.00 85.12 97 ARG A N 1
ATOM 768 C CA . ARG A 1 97 ? 7.481 -7.682 -13.748 1.00 85.12 97 ARG A CA 1
ATOM 769 C C . ARG A 1 97 ? 7.986 -6.907 -12.536 1.00 85.12 97 ARG A C 1
ATOM 771 O O . ARG A 1 97 ? 7.567 -7.202 -11.422 1.00 85.12 97 ARG A O 1
ATOM 778 N N . ARG A 1 98 ? 8.836 -5.897 -12.742 1.00 87.31 98 ARG A N 1
ATOM 779 C CA . ARG A 1 98 ? 9.356 -5.077 -11.644 1.00 87.31 98 ARG A CA 1
ATOM 780 C C . ARG A 1 98 ? 8.253 -4.295 -10.933 1.00 87.31 98 ARG A C 1
ATOM 782 O O . ARG A 1 98 ? 8.266 -4.206 -9.709 1.00 87.31 98 ARG A O 1
ATOM 789 N N . VAL A 1 99 ? 7.298 -3.756 -11.689 1.00 85.94 99 VAL A N 1
ATOM 790 C CA . VAL A 1 99 ? 6.115 -3.086 -11.139 1.00 85.94 99 VAL A CA 1
ATOM 791 C C . VAL A 1 99 ? 5.314 -4.058 -10.274 1.00 85.94 99 VAL A C 1
ATOM 793 O O . VAL A 1 99 ? 5.029 -3.742 -9.124 1.00 85.94 99 VAL A O 1
ATOM 796 N N . ILE A 1 100 ? 5.004 -5.251 -10.787 1.00 86.06 100 ILE A N 1
ATOM 797 C CA . ILE A 1 100 ? 4.267 -6.282 -10.040 1.00 86.06 100 ILE A CA 1
ATOM 798 C C . ILE A 1 100 ? 5.014 -6.670 -8.758 1.00 86.06 100 ILE A C 1
ATOM 800 O O . ILE A 1 100 ? 4.394 -6.751 -7.703 1.00 86.06 100 ILE A O 1
ATOM 804 N N . GLU A 1 101 ? 6.334 -6.868 -8.829 1.00 90.88 101 GLU A N 1
ATOM 805 C CA . GLU A 1 101 ? 7.167 -7.182 -7.662 1.00 90.88 101 GLU A CA 1
ATOM 806 C C . GLU A 1 101 ? 7.071 -6.093 -6.586 1.00 90.88 101 GLU A C 1
ATOM 808 O O . GLU A 1 101 ? 6.867 -6.417 -5.421 1.00 90.88 101 GLU A O 1
ATOM 813 N N . LEU A 1 102 ? 7.155 -4.815 -6.969 1.00 90.88 102 LEU A N 1
ATOM 814 C CA . LEU A 1 102 ? 7.043 -3.693 -6.030 1.00 90.88 102 LEU A CA 1
ATOM 815 C C . LEU A 1 102 ? 5.644 -3.576 -5.427 1.00 90.88 102 LEU A C 1
ATOM 817 O O . LEU A 1 102 ? 5.509 -3.377 -4.225 1.00 90.88 102 LEU A O 1
ATOM 821 N N . PHE A 1 103 ? 4.592 -3.717 -6.236 1.00 91.12 103 PHE A N 1
ATOM 822 C CA . PHE A 1 103 ? 3.223 -3.720 -5.715 1.00 91.12 103 PHE A CA 1
ATOM 823 C C . PHE A 1 103 ? 2.924 -4.952 -4.846 1.00 91.12 103 PHE A C 1
ATOM 825 O O . PHE A 1 103 ? 2.035 -4.896 -4.003 1.00 91.12 103 PHE A O 1
ATOM 832 N N . GLY A 1 104 ? 3.687 -6.036 -4.990 1.00 91.88 104 GLY A N 1
ATOM 833 C CA . GLY A 1 104 ? 3.643 -7.189 -4.091 1.00 91.88 104 GLY A CA 1
ATOM 834 C C . GLY A 1 104 ? 4.236 -6.933 -2.699 1.00 91.88 104 GLY A C 1
ATOM 835 O O . GLY A 1 104 ? 4.059 -7.768 -1.819 1.00 91.88 104 GLY A O 1
ATOM 836 N N . GLU A 1 105 ? 4.922 -5.805 -2.476 1.00 95.50 105 GLU A N 1
ATOM 837 C CA . GLU A 1 105 ? 5.473 -5.431 -1.161 1.00 95.50 105 GLU A CA 1
ATOM 838 C C . GLU A 1 105 ? 4.432 -4.765 -0.233 1.00 95.50 105 GLU A C 1
ATOM 840 O O . GLU A 1 105 ? 4.708 -4.533 0.948 1.00 95.50 105 GLU A O 1
ATOM 845 N N . PHE A 1 106 ? 3.235 -4.444 -0.738 1.00 94.94 106 PHE A N 1
ATOM 846 C CA . PHE A 1 106 ? 2.122 -3.995 0.101 1.00 94.94 106 PHE A CA 1
ATOM 847 C C . PHE A 1 106 ? 1.613 -5.148 0.979 1.00 94.94 106 PHE A C 1
ATOM 849 O O . PHE A 1 106 ? 1.352 -6.245 0.491 1.00 94.94 106 PHE A O 1
ATOM 856 N N . GLU A 1 107 ? 1.429 -4.894 2.278 1.00 95.56 107 GLU A N 1
ATOM 857 C CA . GLU A 1 107 ? 0.897 -5.900 3.218 1.00 95.56 107 GLU A CA 1
ATOM 858 C C . GLU A 1 107 ? -0.614 -6.134 3.058 1.00 95.56 107 GLU A C 1
ATOM 860 O O . GLU A 1 107 ? -1.165 -7.111 3.567 1.00 95.56 107 GLU A O 1
ATOM 865 N N . MET A 1 108 ? -1.287 -5.237 2.341 1.00 94.81 108 MET A N 1
ATOM 866 C CA . MET A 1 108 ? -2.712 -5.271 2.048 1.00 94.81 108 MET A CA 1
ATOM 867 C C . MET A 1 108 ? -2.961 -5.428 0.539 1.00 94.81 108 MET A C 1
ATOM 869 O O . MET A 1 108 ? -2.107 -5.066 -0.274 1.00 94.81 108 MET A O 1
ATOM 873 N N . PRO A 1 109 ? -4.139 -5.933 0.131 1.00 94.88 109 PRO A N 1
ATOM 874 C CA . PRO A 1 109 ? -4.490 -6.078 -1.277 1.00 94.88 109 PRO A CA 1
ATOM 875 C C . PRO A 1 109 ? -4.389 -4.763 -2.059 1.00 94.88 109 PRO A C 1
ATOM 877 O O . PRO A 1 109 ? -4.853 -3.717 -1.598 1.00 94.88 109 PRO A O 1
ATOM 880 N N . VAL A 1 110 ? -3.856 -4.840 -3.280 1.00 92.94 110 VAL A N 1
ATOM 881 C CA . VAL A 1 110 ? -3.799 -3.722 -4.229 1.00 92.94 110 VAL A CA 1
ATOM 882 C C . VAL A 1 110 ? -4.758 -3.986 -5.387 1.00 92.94 110 VAL A C 1
ATOM 884 O O . VAL A 1 110 ? -4.643 -4.989 -6.089 1.00 92.94 110 VAL A O 1
ATOM 887 N N . TYR A 1 111 ? -5.686 -3.061 -5.611 1.00 90.62 111 TYR A N 1
ATOM 888 C CA . TYR A 1 111 ? -6.605 -3.058 -6.742 1.00 90.62 111 TYR A CA 1
ATOM 889 C C . TYR A 1 111 ? -6.182 -2.001 -7.752 1.00 90.62 111 TYR A C 1
ATOM 891 O O . TYR A 1 111 ? -5.954 -0.844 -7.402 1.00 90.62 111 TYR A O 1
ATOM 899 N N . PHE A 1 112 ? -6.116 -2.378 -9.022 1.00 86.94 112 PHE A N 1
ATOM 900 C CA . PHE A 1 112 ? -5.767 -1.463 -10.101 1.00 86.94 112 PHE A CA 1
ATOM 901 C C . PHE A 1 112 ? -7.025 -1.017 -10.841 1.00 86.94 112 PHE A C 1
ATOM 903 O O . PHE A 1 112 ? -7.927 -1.815 -11.093 1.00 86.94 112 PHE A O 1
ATOM 910 N N . VAL A 1 113 ? -7.070 0.255 -11.229 1.00 83.31 113 VAL A N 1
ATOM 911 C CA . VAL A 1 113 ? -8.095 0.823 -12.108 1.00 83.31 113 VAL A CA 1
ATOM 912 C C . VAL A 1 113 ? -7.440 1.195 -13.433 1.00 83.31 113 VAL A C 1
ATOM 914 O O . VAL A 1 113 ? -6.367 1.798 -13.481 1.00 83.31 113 VAL A O 1
ATOM 917 N N . CYS A 1 114 ? -8.066 0.803 -14.543 1.00 68.31 114 CYS A N 1
ATOM 918 C CA . CYS A 1 114 ? -7.530 1.086 -15.868 1.00 68.31 114 CYS A CA 1
ATOM 919 C C . CYS A 1 114 ? -7.730 2.560 -16.244 1.00 68.31 114 CYS A C 1
ATOM 921 O O . CYS A 1 114 ? -8.839 2.971 -16.579 1.00 68.31 114 CYS A O 1
ATOM 923 N N . ALA A 1 115 ? -6.641 3.327 -16.291 1.00 65.88 115 ALA A N 1
ATOM 924 C CA . ALA A 1 115 ? -6.604 4.633 -16.950 1.00 65.88 115 ALA A CA 1
ATOM 925 C C . ALA A 1 115 ? -6.077 4.533 -18.391 1.00 65.88 115 ALA A C 1
ATOM 927 O O . ALA A 1 115 ? -5.579 3.491 -18.829 1.00 65.88 115 ALA A O 1
ATOM 928 N N . ARG A 1 116 ? -6.207 5.625 -19.156 1.00 65.56 116 ARG A N 1
ATOM 929 C CA . ARG A 1 116 ? -5.956 5.656 -20.607 1.00 65.56 116 ARG A CA 1
ATOM 930 C C . ARG A 1 116 ? -4.543 5.205 -20.982 1.00 65.56 116 ARG A C 1
ATOM 932 O O . ARG A 1 116 ? -4.419 4.420 -21.922 1.00 65.56 116 ARG A O 1
ATOM 939 N N . GLN A 1 117 ? -3.510 5.660 -20.266 1.00 61.69 117 GLN A N 1
ATOM 940 C CA . GLN A 1 117 ? -2.122 5.272 -20.553 1.00 61.69 117 GLN A CA 1
ATOM 941 C C . GLN A 1 117 ? -1.783 3.863 -20.043 1.00 61.69 117 GLN A C 1
ATOM 943 O O . GLN A 1 117 ? -0.809 3.260 -20.480 1.00 61.69 117 GLN A O 1
ATOM 948 N N . SER A 1 118 ? -2.636 3.272 -19.199 1.00 57.03 118 SER A N 1
ATOM 949 C CA . SER A 1 118 ? -2.401 1.960 -18.582 1.00 57.03 118 SER A CA 1
ATOM 950 C C . SER A 1 118 ? -3.043 0.775 -19.313 1.00 57.03 118 SER A C 1
ATOM 952 O O . SER A 1 118 ? -3.045 -0.340 -18.798 1.00 57.03 118 SER A O 1
ATOM 954 N N . ARG A 1 119 ? -3.564 0.971 -20.532 1.00 59.84 119 ARG A N 1
ATOM 955 C CA . ARG A 1 119 ? -4.289 -0.064 -21.299 1.00 59.84 119 ARG A CA 1
ATOM 956 C C . ARG A 1 119 ? -3.485 -1.353 -21.532 1.00 59.84 119 ARG A C 1
ATOM 958 O O . ARG A 1 119 ? -4.071 -2.429 -21.590 1.00 59.84 119 ARG A O 1
ATOM 965 N N . TYR A 1 120 ? -2.168 -1.247 -21.694 1.00 57.44 120 TYR A N 1
ATOM 966 C CA . TYR A 1 120 ? -1.300 -2.393 -21.983 1.00 57.44 120 TYR A CA 1
ATO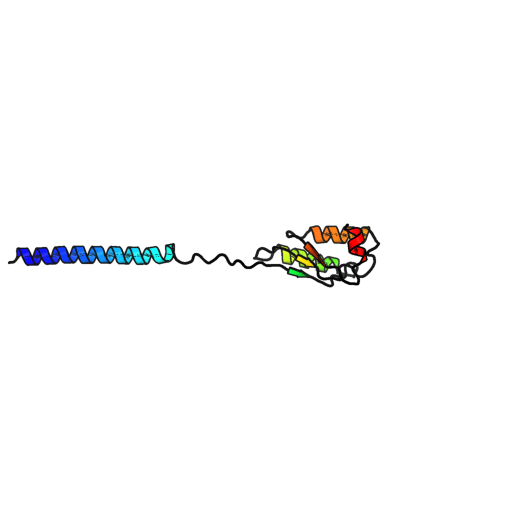M 967 C C . TYR A 1 120 ? -0.831 -3.133 -20.722 1.00 57.44 120 TYR A C 1
ATOM 969 O O . TYR A 1 120 ? -0.600 -4.335 -20.803 1.00 57.44 120 TYR A O 1
ATOM 977 N N . PHE A 1 121 ? -0.812 -2.471 -19.557 1.00 58.00 121 PHE A N 1
ATOM 978 C CA . PHE A 1 121 ? -0.540 -3.103 -18.256 1.00 58.00 121 PHE A CA 1
ATOM 979 C C . PHE A 1 121 ? -1.454 -4.300 -18.007 1.00 58.00 121 PHE A C 1
ATOM 981 O O . PHE A 1 121 ? -1.024 -5.381 -17.622 1.00 58.00 121 PHE A O 1
ATOM 988 N N . TRP A 1 122 ? -2.739 -4.107 -18.300 1.00 58.38 122 TRP A N 1
ATOM 989 C CA . TRP A 1 122 ? -3.780 -5.098 -18.070 1.00 58.38 122 TRP A CA 1
ATOM 990 C C . TRP A 1 122 ? -3.610 -6.358 -18.916 1.00 58.38 122 TRP A C 1
ATOM 992 O O . TRP A 1 122 ? -4.003 -7.429 -18.474 1.00 58.38 122 TRP A O 1
ATOM 1002 N N . LYS A 1 123 ? -2.995 -6.260 -20.102 1.00 56.22 123 LYS A N 1
ATOM 1003 C CA . LYS A 1 123 ? -2.676 -7.438 -20.926 1.00 56.22 123 LYS A CA 1
ATOM 1004 C C . LYS A 1 123 ? -1.504 -8.256 -20.389 1.00 56.22 123 LYS A C 1
ATOM 1006 O O . LYS A 1 123 ? -1.320 -9.373 -20.843 1.00 56.22 123 LYS A O 1
ATOM 1011 N N . ALA A 1 124 ? -0.684 -7.675 -19.522 1.00 56.56 124 ALA A N 1
ATOM 1012 C CA . ALA A 1 124 ? 0.518 -8.315 -19.006 1.00 56.56 124 ALA A CA 1
ATOM 1013 C C . ALA A 1 124 ? 0.322 -8.907 -17.597 1.00 56.56 124 ALA A C 1
ATOM 1015 O O . ALA A 1 124 ? 1.186 -9.638 -17.121 1.00 56.56 124 ALA A O 1
ATOM 1016 N N . ILE A 1 125 ? -0.799 -8.589 -16.940 1.00 57.03 125 ILE A N 1
ATOM 1017 C CA . ILE A 1 125 ? -1.180 -9.109 -15.614 1.00 57.03 125 ILE A CA 1
ATOM 1018 C C . ILE A 1 125 ? -2.249 -10.208 -15.703 1.00 57.03 125 ILE A C 1
ATOM 1020 O O . ILE A 1 125 ? -2.352 -11.020 -14.784 1.00 57.03 125 ILE A O 1
ATOM 1024 N N . LEU A 1 126 ? -3.031 -10.232 -16.788 1.00 53.47 126 LEU A N 1
ATOM 1025 C CA . LEU A 1 126 ? -3.978 -11.303 -17.125 1.00 53.47 126 LEU A CA 1
ATOM 1026 C C . LEU A 1 126 ? -3.305 -12.360 -18.004 1.00 53.47 126 LEU A C 1
ATOM 1028 O O . LEU A 1 126 ? -3.621 -13.554 -17.808 1.00 53.47 126 LEU A O 1
#

pLDDT: mean 79.0, std 13.75, range [53.47, 96.56]

Sequence (126 aa):
MLNYRKCVKIVNYWFCAAWLTVAVLLTLTVPLFGADRAEDEAIYFVQITDTHFGEPRSEEVLKKIIKAMNNLPMKIECVIHAGDITQEKMEDSAVVRRVIELFGEFEMPVYFVCARQSRYFWKAIL

Foldseek 3Di:
DVVVVVVVVVVVVVVVVVVVVVVVVVVVCCVVPPDPPPPPPDAAAEEAEQLQQPDVCSLVVLLVVLVVQQPDPDDHQEYEYAENLHNDDLVPLVSLVVSVVSLVSRPHYYHYHYDPRCPSSVVNVD